Protein AF-A0A7S1ZGG0-F1 (afdb_monomer_lite)

Radius of gyration: 17.79 Å; chains: 1; bounding box: 43×30×45 Å

pLDDT: mean 85.57, std 17.82, range [39.75, 98.69]

Structure (mmCIF, N/CA/C/O backbone):
data_AF-A0A7S1ZGG0-F1
#
_entry.id   AF-A0A7S1ZGG0-F1
#
loop_
_atom_site.group_PDB
_atom_site.id
_atom_site.type_symbol
_atom_site.label_atom_id
_atom_site.label_alt_id
_atom_site.label_comp_id
_atom_site.label_asym_id
_atom_site.label_entity_id
_atom_site.label_seq_id
_atom_site.pdbx_PDB_ins_code
_atom_site.Cartn_x
_atom_site.Cartn_y
_atom_site.Cartn_z
_atom_site.occupancy
_atom_site.B_iso_or_equiv
_atom_site.auth_seq_id
_atom_site.auth_comp_id
_atom_site.auth_asym_id
_atom_site.auth_atom_id
_atom_site.pdbx_PDB_model_num
ATOM 1 N N . MET A 1 1 ? 6.237 -2.201 -8.337 1.00 89.88 1 MET A N 1
ATOM 2 C CA . MET A 1 1 ? 4.911 -1.835 -7.801 1.00 89.88 1 MET A CA 1
ATOM 3 C C . MET A 1 1 ? 4.442 -3.012 -6.992 1.00 89.88 1 MET A C 1
ATOM 5 O O . MET A 1 1 ? 4.319 -4.091 -7.561 1.00 89.88 1 MET A O 1
ATOM 9 N N . ASP A 1 2 ? 4.172 -2.781 -5.715 1.00 95.69 2 ASP A N 1
ATOM 10 C CA . ASP A 1 2 ? 3.700 -3.814 -4.799 1.00 95.69 2 ASP A CA 1
ATOM 11 C C . ASP A 1 2 ? 2.283 -3.499 -4.324 1.00 95.69 2 ASP A C 1
ATOM 13 O O . ASP A 1 2 ? 1.796 -2.375 -4.473 1.00 95.69 2 ASP A O 1
ATOM 17 N N . VAL A 1 3 ? 1.610 -4.498 -3.754 1.00 97.44 3 VAL A N 1
ATOM 18 C CA . VAL A 1 3 ? 0.215 -4.400 -3.318 1.00 97.44 3 VAL A CA 1
ATOM 19 C C . VAL A 1 3 ? 0.088 -4.892 -1.876 1.00 97.44 3 VAL A C 1
ATOM 21 O O . VAL A 1 3 ? 0.586 -5.961 -1.534 1.00 97.44 3 VAL A O 1
ATOM 24 N N . MET A 1 4 ? -0.589 -4.113 -1.036 1.00 97.50 4 MET A N 1
ATOM 25 C CA . MET A 1 4 ? -0.953 -4.430 0.342 1.00 97.50 4 MET A CA 1
ATOM 26 C C . MET A 1 4 ? -2.471 -4.612 0.411 1.00 97.50 4 MET A C 1
ATOM 28 O O . MET A 1 4 ? -3.232 -3.647 0.308 1.00 97.50 4 MET A O 1
ATOM 32 N N . GLU A 1 5 ? -2.901 -5.860 0.563 1.00 98.00 5 GLU A N 1
ATOM 33 C CA . GLU A 1 5 ? -4.308 -6.217 0.739 1.00 98.00 5 GLU A CA 1
ATOM 34 C C . GLU A 1 5 ? -4.693 -6.068 2.222 1.00 98.00 5 GLU A C 1
ATOM 36 O O . GLU A 1 5 ? -3.957 -6.517 3.102 1.00 98.00 5 GLU A O 1
ATOM 41 N N . VAL A 1 6 ? -5.795 -5.364 2.510 1.00 97.88 6 VAL A N 1
ATOM 42 C CA . VAL A 1 6 ? -6.226 -5.008 3.883 1.00 97.88 6 VAL A CA 1
ATOM 43 C C . VAL A 1 6 ? -7.486 -5.751 4.339 1.00 97.88 6 VAL A C 1
ATOM 45 O O . VAL A 1 6 ? -8.222 -5.283 5.217 1.00 97.88 6 VAL A O 1
ATOM 48 N N . GLY A 1 7 ? -7.759 -6.892 3.715 1.00 96.25 7 GLY A N 1
ATOM 49 C CA . GLY A 1 7 ? -8.866 -7.767 4.043 1.00 96.25 7 GLY A CA 1
ATOM 50 C C . GLY A 1 7 ? -8.705 -8.404 5.416 1.00 96.25 7 GLY A C 1
ATOM 51 O O . GLY A 1 7 ? -7.673 -8.351 6.083 1.00 96.25 7 GLY A O 1
ATOM 52 N N . SER A 1 8 ? -9.792 -9.004 5.868 1.00 95.38 8 SER A N 1
ATOM 53 C CA . SER A 1 8 ? -9.926 -9.597 7.194 1.00 95.38 8 SER A CA 1
ATOM 54 C C . SER A 1 8 ? -9.344 -11.010 7.255 1.00 95.38 8 SER A C 1
ATOM 56 O O . SER A 1 8 ? -9.112 -11.532 8.344 1.00 95.38 8 SER A O 1
ATOM 58 N N . VAL A 1 9 ? -9.141 -11.643 6.096 1.00 94.31 9 VAL A N 1
ATOM 59 C CA . VAL A 1 9 ? -8.708 -13.037 5.964 1.00 94.31 9 VAL A CA 1
ATOM 60 C C . VAL A 1 9 ? -7.405 -13.090 5.165 1.00 94.31 9 VAL A C 1
ATOM 62 O O . VAL A 1 9 ? -7.349 -12.499 4.088 1.00 94.31 9 VAL A O 1
ATOM 65 N N . PRO A 1 10 ? -6.377 -13.818 5.640 1.00 95.06 10 PRO A N 1
ATOM 66 C CA . PRO A 1 10 ? -5.159 -14.033 4.869 1.00 95.06 10 PRO A CA 1
ATOM 67 C C . PRO A 1 10 ? -5.454 -14.720 3.533 1.00 95.06 10 PRO A C 1
ATOM 69 O O . PRO A 1 10 ? -6.166 -15.724 3.491 1.00 95.06 10 PRO A O 1
ATOM 72 N N . LEU A 1 11 ? -4.869 -14.208 2.453 1.00 96.25 11 LEU A N 1
ATOM 73 C CA . LEU A 1 11 ? -4.930 -14.848 1.142 1.00 96.25 11 LEU A CA 1
ATOM 74 C C . LEU A 1 11 ? -3.889 -15.96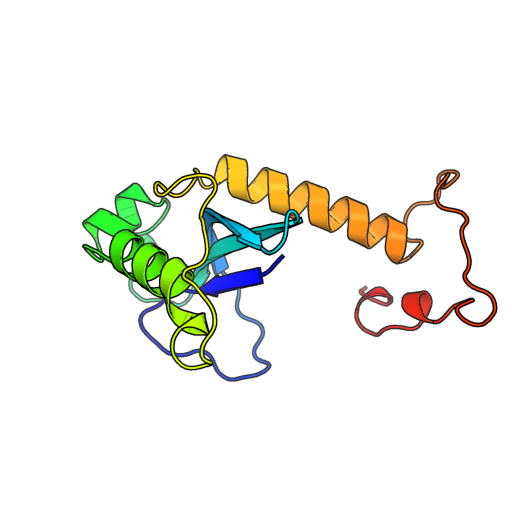8 1.033 1.00 96.25 11 LEU A C 1
ATOM 76 O O . LEU A 1 11 ? -2.781 -15.865 1.564 1.00 96.25 11 LEU A O 1
ATOM 80 N N . GLU A 1 12 ? -4.232 -17.036 0.314 1.00 96.88 12 GLU A N 1
ATOM 81 C CA . GLU A 1 12 ? -3.300 -18.134 0.053 1.00 96.88 12 GLU A CA 1
ATOM 82 C C . GLU A 1 12 ? -2.178 -17.690 -0.897 1.00 96.88 12 GLU A C 1
ATOM 84 O O . GLU A 1 12 ? -2.407 -16.961 -1.869 1.00 96.88 12 GLU A O 1
ATOM 89 N N . MET A 1 13 ? -0.950 -18.150 -0.642 1.00 97.06 13 MET A N 1
ATOM 90 C CA . MET A 1 13 ? 0.192 -17.856 -1.511 1.00 97.06 13 MET A CA 1
ATOM 91 C C . MET A 1 13 ? -0.052 -18.390 -2.927 1.00 97.06 13 MET A C 1
ATOM 93 O O . MET A 1 13 ? -0.414 -19.550 -3.107 1.00 97.06 13 MET A O 1
ATOM 97 N N . GLY A 1 14 ? 0.176 -17.544 -3.932 1.00 95.19 14 GLY A N 1
ATOM 98 C CA . GLY A 1 14 ? -0.058 -17.881 -5.340 1.00 95.19 14 GLY A CA 1
ATOM 99 C C . GLY A 1 14 ? -1.515 -17.754 -5.800 1.00 95.19 14 GLY A C 1
ATOM 100 O O . GLY A 1 14 ? -1.785 -17.978 -6.978 1.00 95.19 14 GLY A O 1
ATOM 101 N N . SER A 1 15 ? -2.448 -17.377 -4.916 1.00 95.38 15 SER A N 1
ATOM 102 C CA . SER A 1 15 ? -3.836 -17.103 -5.306 1.00 95.38 15 SER A CA 1
ATOM 103 C C . SER A 1 15 ? -3.962 -15.836 -6.163 1.00 95.38 15 SER A C 1
ATOM 105 O O . SER A 1 15 ? -3.177 -14.893 -6.045 1.00 95.38 15 SER A O 1
ATOM 107 N N . ILE A 1 16 ? -4.978 -15.814 -7.032 1.00 96.12 16 ILE A N 1
ATOM 108 C CA . ILE A 1 16 ? -5.358 -14.644 -7.830 1.00 96.12 16 ILE A CA 1
ATOM 109 C C . ILE A 1 16 ? -6.704 -14.149 -7.311 1.00 96.12 16 ILE A C 1
ATOM 111 O O . ILE A 1 16 ? -7.727 -14.809 -7.487 1.00 96.12 16 ILE A O 1
ATOM 115 N N . THR A 1 17 ? -6.697 -12.970 -6.694 1.00 95.75 17 THR A N 1
ATOM 116 C CA . THR A 1 17 ? -7.865 -12.426 -5.999 1.00 95.75 17 THR A CA 1
ATOM 117 C C . THR A 1 17 ? -8.261 -11.077 -6.596 1.00 95.75 17 THR A C 1
ATOM 119 O O . THR A 1 17 ? -7.474 -10.127 -6.538 1.00 95.75 17 THR A O 1
ATOM 122 N N . PRO A 1 18 ? -9.478 -10.946 -7.156 1.00 97.69 18 PRO A N 1
ATOM 123 C CA . PRO A 1 18 ? -10.013 -9.651 -7.553 1.00 97.69 18 PRO A CA 1
ATOM 124 C C . PRO A 1 18 ? -10.108 -8.713 -6.346 1.00 97.69 18 PRO A C 1
ATOM 126 O O . PRO A 1 18 ? -10.688 -9.064 -5.319 1.00 97.69 18 PRO A O 1
ATOM 129 N N . CYS A 1 19 ? -9.576 -7.501 -6.477 1.00 98.12 19 CYS A N 1
ATOM 130 C CA . CYS A 1 19 ? -9.554 -6.513 -5.403 1.00 98.12 19 CYS A CA 1
ATOM 131 C C . CYS A 1 19 ? -9.986 -5.128 -5.897 1.00 98.12 19 CYS A C 1
ATOM 133 O O . CYS A 1 19 ? -9.978 -4.831 -7.094 1.00 98.12 19 CYS A O 1
ATOM 135 N N . ARG A 1 20 ? -10.382 -4.269 -4.957 1.00 98.38 20 ARG A N 1
ATOM 136 C CA . ARG A 1 20 ? -10.651 -2.849 -5.186 1.00 98.38 20 ARG A CA 1
ATOM 137 C C . ARG A 1 20 ? -9.488 -2.016 -4.671 1.00 98.38 20 ARG A C 1
ATOM 139 O O . ARG A 1 20 ? -9.123 -2.137 -3.507 1.00 98.38 20 ARG A O 1
ATOM 146 N N . VAL A 1 21 ? -8.966 -1.137 -5.521 1.00 98.69 21 VAL A N 1
ATOM 147 C CA . VAL A 1 21 ? -7.940 -0.148 -5.159 1.00 98.69 21 VAL A CA 1
ATOM 148 C C . VAL A 1 21 ? -8.553 0.944 -4.283 1.00 98.69 21 VAL A C 1
ATOM 150 O O . VAL A 1 21 ? -9.630 1.451 -4.597 1.00 98.69 21 VAL A O 1
ATOM 153 N N . LEU A 1 22 ? -7.860 1.297 -3.201 1.00 98.62 22 LEU A N 1
ATOM 154 C CA . LEU A 1 22 ? -8.290 2.309 -2.231 1.00 98.62 22 LEU A CA 1
ATOM 155 C C . LEU A 1 22 ? -7.384 3.545 -2.235 1.00 98.62 22 LEU A C 1
ATOM 157 O O . LEU A 1 22 ? -7.884 4.653 -2.064 1.00 98.62 22 LEU A O 1
ATOM 161 N N . GLY A 1 23 ? -6.082 3.351 -2.457 1.00 98.31 23 GLY A N 1
ATOM 162 C CA . GLY A 1 23 ? -5.056 4.393 -2.419 1.00 98.31 23 GLY A CA 1
ATOM 163 C C . GLY A 1 23 ? -3.656 3.808 -2.595 1.00 98.31 23 GLY A C 1
ATOM 164 O O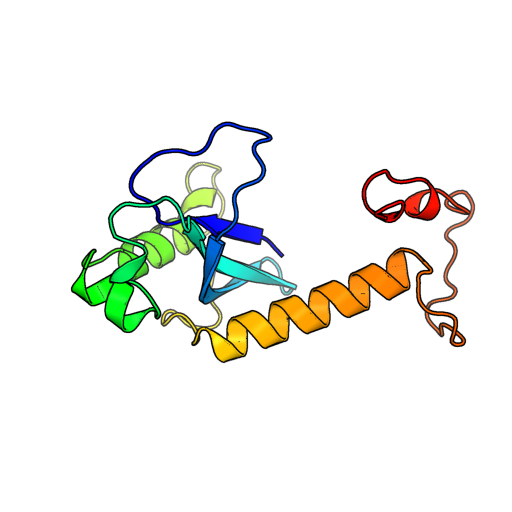 . GLY A 1 23 ? -3.509 2.628 -2.928 1.00 98.31 23 GLY A O 1
ATOM 165 N N . SER A 1 24 ? -2.619 4.610 -2.374 1.00 97.81 24 SER A N 1
ATOM 166 C CA . SER A 1 24 ? -1.223 4.157 -2.377 1.00 97.81 24 SER A CA 1
ATOM 167 C C . SER A 1 24 ? -0.375 4.882 -1.329 1.00 97.81 24 SER A C 1
ATOM 169 O O . SER A 1 24 ? -0.745 5.943 -0.826 1.00 97.81 24 SER A O 1
ATOM 171 N N . MET A 1 25 ? 0.771 4.292 -0.993 1.00 96.06 25 MET A N 1
ATOM 172 C CA . MET A 1 25 ? 1.854 4.933 -0.245 1.00 96.06 25 MET A CA 1
ATOM 173 C C . MET A 1 25 ? 3.150 4.867 -1.050 1.00 96.06 25 MET A C 1
ATOM 175 O O . MET A 1 25 ? 3.361 3.940 -1.833 1.00 96.06 25 MET A O 1
ATOM 179 N N . GLU A 1 26 ? 4.024 5.841 -0.829 1.00 94.06 26 GLU A N 1
ATOM 180 C CA . GLU A 1 26 ? 5.294 5.988 -1.540 1.00 94.06 26 GLU A CA 1
ATOM 181 C C . GLU A 1 26 ? 6.448 5.856 -0.559 1.00 94.06 26 GLU A C 1
ATOM 183 O O . GLU A 1 26 ? 6.704 6.761 0.238 1.00 94.06 26 GLU A O 1
ATOM 188 N N . LEU A 1 27 ? 7.128 4.712 -0.608 1.00 92.06 27 LEU A N 1
ATOM 189 C CA . LEU A 1 27 ? 8.370 4.498 0.117 1.00 92.06 27 LEU A CA 1
ATOM 190 C C . LEU A 1 27 ? 9.525 5.089 -0.694 1.00 92.06 27 LEU A C 1
ATOM 192 O O . LEU A 1 27 ? 9.620 4.868 -1.899 1.00 92.06 27 LEU A O 1
ATOM 196 N N . ILE A 1 28 ? 10.395 5.836 -0.025 1.00 88.06 28 ILE A N 1
ATOM 197 C CA . ILE A 1 28 ? 11.652 6.315 -0.590 1.00 88.06 28 ILE A CA 1
ATOM 198 C C . ILE A 1 28 ? 12.735 5.346 -0.127 1.00 88.06 28 ILE A C 1
ATOM 200 O O . ILE A 1 28 ? 13.142 5.378 1.038 1.00 88.06 28 ILE A O 1
ATOM 204 N N . ASP A 1 29 ? 13.169 4.469 -1.029 1.00 77.31 29 ASP A N 1
ATOM 205 C CA . ASP A 1 29 ? 14.198 3.461 -0.765 1.00 77.31 29 ASP A CA 1
ATOM 206 C C . ASP A 1 29 ? 15.443 3.803 -1.581 1.00 77.31 29 ASP A C 1
ATOM 208 O O . ASP A 1 29 ? 15.413 3.776 -2.804 1.00 77.31 29 ASP A O 1
ATOM 212 N N . GLU A 1 30 ? 16.518 4.217 -0.907 1.00 75.50 30 GLU A N 1
ATOM 213 C CA . GLU A 1 30 ? 17.815 4.535 -1.535 1.00 75.50 30 GLU A CA 1
ATOM 214 C C . GLU A 1 30 ? 17.743 5.520 -2.730 1.00 75.50 30 GLU A C 1
ATOM 216 O O . GLU A 1 30 ? 18.601 5.530 -3.607 1.00 75.50 30 GLU A O 1
ATOM 221 N N . GLY A 1 31 ? 16.744 6.411 -2.731 1.00 77.62 31 GLY A N 1
ATOM 222 C CA . GLY A 1 31 ? 16.521 7.410 -3.786 1.00 77.62 31 GLY A CA 1
ATOM 223 C C . GLY A 1 31 ? 15.550 6.970 -4.886 1.00 77.62 31 GLY A C 1
ATOM 224 O O . GLY A 1 31 ? 15.228 7.772 -5.761 1.00 77.62 31 GLY A O 1
ATOM 225 N N . GLU A 1 32 ? 15.039 5.742 -4.820 1.00 84.88 32 GLU A N 1
ATOM 226 C CA . GLU A 1 32 ? 14.004 5.220 -5.707 1.00 84.88 32 GLU A CA 1
ATOM 227 C C . GLU A 1 32 ? 12.612 5.317 -5.066 1.00 84.88 32 GLU A C 1
ATOM 229 O O . GLU A 1 32 ? 12.450 5.271 -3.844 1.00 84.88 32 GLU A O 1
ATOM 234 N N . THR A 1 33 ? 11.590 5.479 -5.911 1.00 86.69 33 THR A N 1
ATOM 235 C CA . THR A 1 33 ? 10.186 5.487 -5.482 1.00 86.69 33 THR A CA 1
ATOM 236 C C . THR A 1 33 ? 9.612 4.082 -5.561 1.00 86.69 33 THR A C 1
ATOM 238 O O . THR A 1 33 ? 9.508 3.495 -6.639 1.00 86.69 33 THR A O 1
ATOM 241 N N . ASP A 1 34 ? 9.186 3.567 -4.416 1.00 91.94 34 ASP A N 1
ATOM 242 C CA . ASP A 1 34 ? 8.603 2.244 -4.272 1.00 91.94 34 ASP A CA 1
ATOM 243 C C . ASP A 1 34 ? 7.130 2.365 -3.840 1.00 91.94 34 ASP A C 1
ATOM 245 O O . ASP A 1 34 ? 6.789 2.552 -2.666 1.00 91.94 34 ASP A O 1
ATOM 249 N N . HIS A 1 35 ? 6.240 2.315 -4.838 1.00 94.38 35 HIS A N 1
ATOM 250 C CA . HIS A 1 35 ? 4.796 2.435 -4.639 1.00 94.38 35 HIS A CA 1
ATOM 251 C C . HIS A 1 35 ? 4.196 1.156 -4.041 1.00 94.38 35 HIS A C 1
ATOM 253 O O . HIS A 1 35 ? 4.267 0.073 -4.638 1.00 94.38 35 HIS A O 1
ATOM 259 N N . LYS A 1 36 ? 3.503 1.323 -2.910 1.00 96.81 36 LYS A N 1
ATOM 260 C CA . LYS A 1 36 ? 2.679 0.308 -2.248 1.00 96.81 36 LYS A CA 1
ATOM 261 C C . LYS A 1 36 ? 1.201 0.627 -2.462 1.00 96.81 36 LYS A C 1
ATOM 263 O O . LYS A 1 36 ? 0.647 1.503 -1.799 1.00 96.81 36 LYS A O 1
ATOM 268 N N . ILE A 1 37 ? 0.556 -0.064 -3.397 1.00 98.38 37 ILE A N 1
ATOM 269 C CA . ILE A 1 37 ? -0.886 0.059 -3.643 1.00 98.38 37 ILE A CA 1
ATOM 270 C C . ILE A 1 37 ? -1.647 -0.564 -2.474 1.00 98.38 37 ILE A C 1
ATOM 272 O O . ILE A 1 37 ? -1.315 -1.660 -2.040 1.00 98.38 37 ILE A O 1
ATOM 276 N N . ILE A 1 38 ? -2.688 0.102 -1.987 1.00 98.50 38 ILE A N 1
ATOM 277 C CA . ILE A 1 38 ? -3.570 -0.406 -0.935 1.00 98.50 38 ILE A CA 1
ATOM 278 C C . ILE A 1 38 ? -4.871 -0.861 -1.587 1.00 98.50 38 ILE A C 1
ATOM 280 O O . ILE A 1 38 ? -5.517 -0.093 -2.310 1.00 98.50 38 ILE A O 1
ATOM 284 N N . CYS A 1 39 ? -5.270 -2.105 -1.337 1.00 98.56 39 CYS A N 1
ATOM 285 C CA . CYS A 1 39 ? -6.500 -2.664 -1.883 1.00 98.56 39 CYS A CA 1
ATOM 286 C C . CYS A 1 39 ? -7.235 -3.545 -0.872 1.00 98.56 39 CYS A C 1
ATOM 288 O O . CYS A 1 39 ? -6.679 -3.959 0.139 1.00 98.56 39 CYS A O 1
ATOM 290 N N . ILE A 1 40 ? -8.496 -3.846 -1.162 1.00 98.62 40 ILE A N 1
ATOM 291 C CA . ILE A 1 40 ? -9.290 -4.824 -0.414 1.00 98.62 40 ILE A CA 1
ATOM 292 C C . ILE A 1 40 ? -9.858 -5.866 -1.371 1.00 98.62 40 ILE A C 1
ATOM 294 O O . ILE A 1 40 ? -10.345 -5.515 -2.451 1.00 98.62 40 ILE A O 1
ATOM 298 N N . SER A 1 41 ? -9.797 -7.142 -0.997 1.00 98.31 41 SER A N 1
ATOM 299 C CA . SER A 1 41 ? -10.437 -8.223 -1.745 1.00 98.31 41 SER A CA 1
ATOM 300 C C . SER A 1 41 ? -11.927 -7.943 -1.951 1.00 98.31 41 SER A C 1
ATOM 302 O O . SER A 1 41 ? -12.628 -7.523 -1.033 1.00 98.31 41 SER A O 1
ATOM 304 N N . LEU A 1 42 ? -12.449 -8.219 -3.150 1.00 97.81 42 LEU A N 1
ATOM 305 C CA . LEU A 1 42 ? -13.886 -8.096 -3.423 1.00 97.81 42 LEU A CA 1
ATOM 306 C C . LEU A 1 42 ? -14.729 -9.146 -2.686 1.00 97.81 42 LEU A C 1
ATOM 308 O O . LEU A 1 42 ? -15.940 -8.965 -2.575 1.00 97.81 42 LEU A O 1
ATOM 312 N N . SER A 1 43 ? -14.108 -10.224 -2.199 1.00 96.94 43 SER A N 1
ATOM 313 C CA . SER A 1 43 ? -14.768 -11.255 -1.394 1.00 96.94 43 SER A CA 1
ATOM 314 C C . SER A 1 43 ? -14.736 -10.967 0.109 1.00 96.94 43 SER A C 1
ATOM 316 O O . SER A 1 43 ? -15.286 -11.756 0.876 1.00 96.94 43 SER A O 1
ATOM 318 N N . ASP A 1 44 ? -14.070 -9.894 0.550 1.00 98.06 44 ASP A N 1
ATOM 319 C CA . ASP A 1 44 ? -14.029 -9.538 1.968 1.00 98.06 44 ASP A CA 1
ATOM 320 C C . ASP A 1 44 ? -15.427 -9.100 2.463 1.00 98.06 44 ASP A C 1
ATOM 322 O O . ASP A 1 44 ? -16.129 -8.382 1.742 1.00 98.06 44 ASP A O 1
ATOM 326 N N . PRO A 1 45 ? -15.852 -9.483 3.685 1.00 97.62 45 PRO A N 1
ATOM 327 C CA . PRO A 1 45 ? -17.150 -9.080 4.233 1.00 97.62 45 PRO A CA 1
ATOM 328 C C . PRO A 1 45 ? -17.366 -7.560 4.294 1.00 97.62 45 PRO A C 1
ATOM 330 O O . PRO A 1 45 ? -18.495 -7.092 4.138 1.00 97.62 45 PRO A O 1
ATOM 333 N N . ASP A 1 46 ? -16.295 -6.783 4.469 1.00 97.69 46 ASP A N 1
ATOM 334 C CA . ASP A 1 46 ? -16.342 -5.324 4.551 1.00 97.69 46 ASP A CA 1
ATOM 335 C C . ASP A 1 46 ? -16.144 -4.646 3.185 1.00 97.69 46 ASP A C 1
ATOM 337 O O . ASP A 1 46 ? -16.254 -3.421 3.074 1.00 97.69 46 ASP A O 1
ATOM 341 N N . ALA A 1 47 ? -15.914 -5.412 2.111 1.00 97.69 47 ALA A N 1
ATOM 342 C CA . ALA A 1 47 ? -15.624 -4.875 0.783 1.00 97.69 47 ALA A CA 1
ATOM 343 C C . ALA A 1 47 ? -16.735 -3.971 0.241 1.00 97.69 47 ALA A C 1
ATOM 345 O O . ALA A 1 47 ? -16.465 -3.057 -0.536 1.00 97.69 47 ALA A O 1
ATOM 346 N N . SER A 1 48 ? -18.002 -4.182 0.607 1.00 97.75 48 SER A N 1
ATOM 347 C CA . SER A 1 48 ? -19.089 -3.290 0.177 1.00 97.75 48 SER A CA 1
ATOM 348 C C . SER A 1 48 ? -19.031 -1.917 0.857 1.00 97.75 48 SER A C 1
ATOM 350 O O . SER A 1 48 ? -19.457 -0.930 0.255 1.00 97.75 48 SER A O 1
ATOM 352 N N . GLN A 1 49 ? -18.464 -1.851 2.065 1.00 98.25 49 GLN A N 1
ATOM 353 C CA . GLN A 1 49 ? -18.407 -0.666 2.923 1.00 98.25 49 GLN A CA 1
ATOM 354 C C . GLN A 1 49 ? -17.117 0.143 2.759 1.00 98.25 49 GLN A C 1
ATOM 356 O O . GLN A 1 49 ? -17.080 1.289 3.203 1.00 98.25 49 GLN A O 1
ATOM 361 N N . ILE A 1 50 ? -16.083 -0.452 2.152 1.00 98.44 50 ILE A N 1
ATOM 362 C CA . ILE A 1 50 ? -14.756 0.141 1.966 1.00 98.44 50 ILE A CA 1
ATOM 363 C C . ILE A 1 50 ? -14.535 0.444 0.477 1.00 98.44 50 ILE A C 1
ATOM 365 O O . ILE A 1 50 ? -14.283 -0.451 -0.340 1.00 98.44 50 ILE A O 1
ATOM 369 N N . ARG A 1 51 ? -14.679 1.718 0.090 1.00 97.75 51 ARG A N 1
ATOM 370 C CA . ARG A 1 51 ? -14.474 2.184 -1.297 1.00 97.75 51 ARG A CA 1
ATOM 371 C C . ARG A 1 51 ? -13.357 3.216 -1.441 1.00 97.75 51 ARG A C 1
ATOM 373 O O . ARG A 1 51 ? -12.970 3.499 -2.572 1.00 97.75 51 ARG A O 1
ATOM 380 N N . SER A 1 52 ? -12.844 3.738 -0.333 1.00 98.31 52 SER A N 1
ATOM 381 C CA . SER A 1 52 ? -11.741 4.695 -0.276 1.00 98.31 52 SER A CA 1
ATOM 382 C C . SER A 1 52 ? -10.917 4.516 1.005 1.00 98.31 52 SER A C 1
ATOM 384 O O . SER A 1 52 ? -11.249 3.687 1.859 1.00 98.31 52 SER A O 1
ATOM 386 N N . MET A 1 53 ? -9.847 5.300 1.154 1.00 98.12 53 MET A N 1
ATOM 387 C CA . MET A 1 53 ? -9.040 5.320 2.378 1.00 98.12 53 MET A CA 1
ATOM 388 C C . MET A 1 53 ? -9.807 5.890 3.579 1.00 98.12 53 MET A C 1
ATOM 390 O O . MET A 1 53 ? -9.615 5.424 4.700 1.00 98.12 53 MET A O 1
ATOM 394 N N . GLU A 1 54 ? -10.724 6.834 3.360 1.00 98.12 54 GLU A N 1
ATOM 395 C CA . GLU A 1 54 ? -11.598 7.370 4.410 1.00 98.12 54 GLU A CA 1
ATOM 396 C C . GLU A 1 54 ? -12.580 6.307 4.911 1.00 98.12 54 GLU A C 1
ATOM 398 O O . GLU A 1 54 ? -12.784 6.161 6.117 1.00 98.12 54 GLU A O 1
ATOM 403 N N . ASP A 1 55 ? -13.160 5.521 3.998 1.00 98.38 55 ASP A N 1
ATOM 404 C CA . ASP A 1 55 ? -14.007 4.396 4.384 1.00 98.38 55 ASP A CA 1
ATOM 405 C C . ASP A 1 55 ? -13.218 3.326 5.142 1.00 98.38 55 ASP A C 1
ATOM 407 O O . ASP A 1 55 ? -13.727 2.770 6.116 1.00 98.38 55 ASP A O 1
ATOM 411 N N . LEU A 1 56 ? -11.981 3.046 4.716 1.00 98.31 56 LEU A N 1
ATOM 412 C CA . LEU A 1 56 ? -11.105 2.106 5.409 1.00 98.31 56 LEU A CA 1
ATOM 413 C C . LEU A 1 56 ? -10.857 2.556 6.848 1.00 98.31 56 LEU A C 1
ATOM 415 O O . LEU A 1 56 ? -10.979 1.744 7.759 1.00 98.31 56 LEU A O 1
ATOM 419 N N . GLU A 1 57 ? -10.555 3.833 7.068 1.00 97.69 57 GLU A N 1
ATOM 420 C CA . GLU A 1 57 ? -10.334 4.362 8.415 1.00 97.69 57 GLU A CA 1
ATOM 421 C C . GLU A 1 57 ? -11.625 4.359 9.251 1.00 97.69 57 GLU A C 1
ATOM 423 O O . GLU A 1 57 ? -11.592 4.076 10.445 1.00 97.69 57 GLU A O 1
ATOM 428 N N . ARG A 1 58 ? -12.787 4.586 8.629 1.00 98.31 58 ARG A N 1
ATOM 429 C CA . ARG A 1 58 ? -14.092 4.511 9.302 1.00 98.31 58 ARG A CA 1
ATOM 430 C C . ARG A 1 58 ? -14.474 3.083 9.710 1.00 98.31 58 ARG A C 1
ATOM 432 O O . ARG A 1 58 ? -15.026 2.896 10.791 1.00 98.31 58 ARG A O 1
ATOM 439 N N . VAL A 1 59 ? -14.244 2.092 8.845 1.00 98.12 59 VAL A N 1
ATOM 440 C CA . VAL A 1 59 ? -14.654 0.689 9.063 1.00 98.12 59 VAL A CA 1
ATOM 441 C C . VAL A 1 59 ? -13.597 -0.095 9.845 1.00 98.12 59 VAL A C 1
ATOM 443 O O . VAL A 1 59 ? -13.938 -0.894 10.714 1.00 98.12 59 VAL A O 1
ATOM 446 N N . LYS A 1 60 ? -12.310 0.156 9.580 1.00 97.25 60 LYS A N 1
ATOM 447 C CA . LYS A 1 60 ? -11.158 -0.484 10.233 1.00 97.25 60 LYS A CA 1
ATOM 448 C C . LYS A 1 60 ? -10.175 0.576 10.777 1.00 97.25 60 LYS A C 1
ATOM 450 O O . LYS A 1 60 ? -9.073 0.721 10.234 1.00 97.25 60 LYS A O 1
ATOM 455 N N . PRO A 1 61 ? -10.512 1.280 11.876 1.00 97.94 61 PRO A N 1
ATOM 456 C CA . PRO A 1 61 ? -9.701 2.378 12.401 1.00 97.94 61 PRO A CA 1
ATOM 457 C C . PRO A 1 61 ? -8.237 2.020 12.697 1.00 97.94 61 PRO A C 1
ATOM 459 O O . PRO A 1 61 ? -7.889 0.923 13.166 1.00 97.94 61 PRO A O 1
ATOM 462 N N . GLY A 1 62 ? -7.354 2.974 12.417 1.00 97.25 62 GLY A N 1
ATOM 463 C CA . GLY A 1 62 ? -5.911 2.892 12.597 1.00 97.25 62 GLY A CA 1
ATOM 464 C C . GLY A 1 62 ? -5.189 2.018 11.572 1.00 97.25 62 GLY A C 1
ATOM 465 O O . GLY A 1 62 ? -3.994 1.773 11.739 1.00 97.25 62 GLY A O 1
ATOM 466 N N . THR A 1 63 ? -5.868 1.512 10.536 1.00 97.06 63 THR A N 1
ATOM 467 C CA . THR A 1 63 ? -5.226 0.647 9.530 1.00 97.06 63 THR A CA 1
ATOM 468 C C . THR A 1 63 ? -4.159 1.411 8.758 1.00 97.06 63 THR A C 1
ATOM 470 O O . THR A 1 63 ? -3.034 0.927 8.657 1.00 97.06 63 THR A O 1
ATOM 473 N N . ALA A 1 64 ? -4.456 2.634 8.310 1.00 95.44 64 ALA A N 1
ATOM 474 C CA . ALA A 1 64 ? -3.475 3.469 7.620 1.00 95.44 64 ALA A CA 1
ATOM 475 C C . ALA A 1 64 ? -2.257 3.767 8.514 1.00 95.44 64 ALA A C 1
ATOM 477 O O . ALA A 1 64 ? -1.119 3.583 8.090 1.00 95.44 64 ALA A O 1
ATOM 478 N N . ALA A 1 65 ? -2.485 4.122 9.783 1.00 96.69 65 ALA A N 1
ATOM 479 C CA . ALA A 1 65 ? -1.409 4.388 10.738 1.00 96.69 65 ALA A CA 1
ATOM 480 C C . ALA A 1 65 ? -0.520 3.155 10.997 1.00 96.69 65 ALA A C 1
ATOM 482 O O . ALA A 1 65 ? 0.703 3.277 11.085 1.00 96.69 65 ALA A O 1
ATOM 483 N N . ARG A 1 66 ? -1.113 1.954 11.081 1.00 97.06 66 ARG A N 1
ATOM 484 C CA . ARG A 1 66 ? -0.360 0.694 11.205 1.00 97.06 66 ARG A CA 1
ATOM 485 C C . ARG A 1 66 ? 0.480 0.406 9.961 1.00 97.06 66 ARG A C 1
ATOM 487 O O . ARG A 1 66 ? 1.633 0.015 10.112 1.00 97.06 66 ARG A O 1
ATOM 494 N N . LEU A 1 67 ? -0.061 0.638 8.762 1.00 96.62 67 LEU A N 1
ATOM 495 C CA . LEU A 1 67 ? 0.679 0.477 7.505 1.00 96.62 67 LEU A CA 1
ATOM 496 C C . LEU A 1 67 ? 1.873 1.438 7.427 1.00 96.62 67 LEU A C 1
ATOM 498 O O . LEU A 1 67 ? 2.984 0.995 7.148 1.00 96.62 67 LEU A O 1
ATOM 502 N N . VAL A 1 68 ? 1.678 2.720 7.764 1.00 95.50 68 VAL A N 1
ATOM 503 C CA . VAL A 1 68 ? 2.767 3.712 7.847 1.00 95.50 68 VAL A CA 1
ATOM 504 C C . VAL A 1 68 ? 3.852 3.249 8.817 1.00 95.50 68 VAL A C 1
ATOM 506 O O . VAL A 1 68 ? 5.033 3.230 8.472 1.00 95.50 68 VAL A O 1
ATOM 509 N N . ASN A 1 69 ? 3.463 2.843 10.029 1.00 95.44 69 ASN A N 1
ATOM 510 C CA . ASN A 1 69 ? 4.413 2.391 11.040 1.00 95.44 69 ASN A CA 1
ATOM 511 C C . ASN A 1 69 ? 5.211 1.167 10.568 1.00 95.44 69 ASN A C 1
ATOM 513 O O . ASN A 1 69 ? 6.432 1.134 10.726 1.00 95.44 69 ASN A O 1
ATOM 517 N N . TRP A 1 70 ? 4.533 0.198 9.951 1.00 95.38 70 TRP A N 1
ATOM 518 C CA . TRP A 1 70 ? 5.167 -1.000 9.417 1.00 95.38 70 TRP A CA 1
ATOM 519 C C . TRP A 1 70 ? 6.159 -0.657 8.300 1.00 95.38 70 TRP A C 1
ATOM 521 O O . TRP A 1 70 ? 7.323 -1.045 8.388 1.00 95.38 70 TRP A O 1
ATOM 531 N N . LEU A 1 71 ? 5.753 0.149 7.312 1.00 94.50 71 LEU A N 1
ATOM 532 C CA . LEU A 1 71 ? 6.613 0.543 6.189 1.00 94.50 71 LEU A CA 1
ATOM 533 C C . LEU A 1 71 ? 7.877 1.279 6.639 1.00 94.50 71 LEU A C 1
ATOM 535 O O . LEU A 1 71 ? 8.953 1.044 6.086 1.00 94.50 71 LEU A O 1
ATOM 539 N N . LYS A 1 72 ? 7.784 2.114 7.678 1.00 93.69 72 LYS A N 1
ATOM 540 C CA . LYS A 1 72 ? 8.951 2.807 8.239 1.00 93.69 72 LYS A CA 1
ATOM 541 C C . LYS A 1 72 ? 9.916 1.862 8.954 1.00 93.69 72 LYS A C 1
ATOM 543 O O . LYS A 1 72 ? 11.119 2.093 8.922 1.00 93.69 72 LYS A O 1
ATOM 548 N N . ARG A 1 73 ? 9.420 0.803 9.604 1.00 94.12 73 ARG A N 1
ATOM 549 C CA . ARG A 1 73 ? 10.202 0.060 10.609 1.00 94.12 73 ARG A CA 1
ATOM 550 C C . ARG A 1 73 ? 10.554 -1.371 10.229 1.00 94.12 73 ARG A C 1
ATOM 552 O O . ARG A 1 73 ? 11.408 -1.946 10.898 1.00 94.12 73 ARG A O 1
ATOM 559 N N . TYR A 1 74 ? 9.961 -1.953 9.188 1.00 92.19 74 TYR A N 1
ATOM 560 C CA . TYR A 1 74 ? 10.114 -3.390 8.915 1.00 92.19 74 TYR A CA 1
ATOM 561 C C . TYR A 1 74 ? 11.562 -3.844 8.659 1.00 92.19 74 TYR A C 1
ATOM 563 O O . TYR A 1 74 ? 11.879 -4.992 8.934 1.00 92.19 74 TYR A O 1
ATOM 571 N N . LYS A 1 75 ? 12.454 -2.956 8.197 1.00 90.00 75 LYS A N 1
ATOM 572 C CA . LYS A 1 75 ? 13.881 -3.265 7.980 1.00 90.00 75 LYS A CA 1
ATOM 573 C C . LYS A 1 75 ? 14.763 -3.062 9.225 1.00 90.00 75 LYS A C 1
ATOM 575 O O . LYS A 1 75 ? 15.940 -3.416 9.209 1.00 90.00 75 LYS A O 1
ATOM 580 N N . THR A 1 76 ? 14.227 -2.492 10.308 1.00 91.62 76 THR A N 1
ATOM 581 C CA . THR A 1 76 ? 15.018 -2.170 11.514 1.00 91.62 76 THR A CA 1
ATOM 582 C C . THR A 1 76 ? 15.475 -3.409 12.281 1.00 91.62 76 THR A C 1
ATOM 584 O O . THR A 1 76 ? 16.532 -3.380 12.909 1.00 91.62 76 THR A O 1
ATOM 587 N N . SER A 1 77 ? 14.740 -4.522 12.178 1.00 91.12 77 SER A N 1
ATOM 588 C CA . SER A 1 77 ? 15.161 -5.823 12.719 1.00 91.12 77 SER A CA 1
ATOM 589 C C . SER A 1 77 ? 16.452 -6.337 12.088 1.00 91.12 77 SER A C 1
ATOM 591 O O . SER A 1 77 ? 17.199 -7.068 12.733 1.00 91.12 77 SER A O 1
ATOM 593 N N . ASP A 1 78 ? 16.734 -5.913 10.858 1.00 90.50 78 ASP A N 1
ATOM 594 C CA . ASP A 1 78 ? 17.881 -6.356 10.067 1.00 90.50 78 ASP A CA 1
ATOM 595 C C . ASP A 1 78 ? 19.091 -5.422 10.262 1.00 90.50 78 ASP A C 1
ATOM 597 O O . ASP A 1 78 ? 20.077 -5.500 9.530 1.00 90.50 78 ASP A O 1
ATOM 601 N N . GLY A 1 79 ? 19.011 -4.496 11.226 1.00 90.56 79 GLY A N 1
ATOM 602 C CA . GLY A 1 79 ? 20.043 -3.496 11.506 1.00 90.56 79 GLY A CA 1
ATOM 603 C C . GLY A 1 79 ? 20.054 -2.304 10.545 1.00 90.56 79 GLY A C 1
ATOM 604 O O . GLY A 1 79 ? 20.962 -1.477 10.624 1.00 90.56 79 GLY A O 1
ATOM 605 N N . LYS A 1 80 ? 19.066 -2.187 9.646 1.00 88.31 80 LYS A N 1
ATOM 606 C CA . LYS A 1 80 ? 18.910 -1.018 8.765 1.00 88.31 80 LYS A CA 1
ATOM 607 C C . LYS A 1 80 ? 18.209 0.138 9.495 1.00 88.31 80 LYS A C 1
ATOM 609 O O . LYS A 1 80 ? 17.535 -0.061 10.504 1.00 88.31 80 LYS A O 1
ATOM 614 N N . GLY A 1 81 ? 18.373 1.359 8.982 1.00 88.62 81 GLY A N 1
ATOM 615 C CA . GLY A 1 81 ? 17.648 2.536 9.475 1.00 88.62 81 GLY A CA 1
ATOM 616 C C . GLY A 1 81 ? 16.144 2.481 9.177 1.00 88.62 81 GLY A C 1
ATOM 617 O O . GLY A 1 81 ? 15.674 1.601 8.453 1.00 88.62 81 GLY A O 1
ATOM 618 N N . GLU A 1 82 ? 15.384 3.430 9.730 1.00 91.62 82 GLU A N 1
ATOM 619 C CA . GLU A 1 82 ? 13.976 3.604 9.355 1.00 91.62 82 GLU A CA 1
ATOM 620 C C . GLU A 1 82 ? 13.861 4.071 7.896 1.00 91.62 82 GLU A C 1
ATOM 622 O O . GLU A 1 82 ? 14.620 4.935 7.450 1.00 91.62 82 GLU A O 1
ATOM 627 N N . ASN A 1 83 ? 12.894 3.519 7.161 1.00 90.44 83 ASN A N 1
ATOM 628 C CA . ASN A 1 83 ? 12.575 4.000 5.820 1.00 90.44 83 ASN A CA 1
ATOM 629 C C . ASN A 1 83 ? 11.843 5.347 5.889 1.00 90.44 83 ASN A C 1
ATOM 631 O O . ASN A 1 83 ? 11.165 5.669 6.871 1.00 90.44 83 ASN A O 1
ATOM 635 N N . MET A 1 84 ? 11.907 6.103 4.795 1.00 91.06 84 MET A N 1
ATOM 636 C CA . MET A 1 84 ? 11.164 7.350 4.635 1.00 91.06 84 MET A CA 1
ATOM 637 C C . MET A 1 84 ? 9.976 7.146 3.700 1.00 91.06 84 MET A C 1
ATOM 639 O O . MET A 1 84 ? 10.069 6.411 2.721 1.00 91.06 84 MET A O 1
ATOM 643 N N . LEU A 1 85 ? 8.865 7.815 3.994 1.00 91.81 85 LEU A N 1
ATOM 644 C CA . LEU A 1 85 ? 7.739 7.929 3.072 1.00 91.81 85 LEU A CA 1
ATOM 645 C C . LEU A 1 85 ? 7.763 9.320 2.439 1.00 91.81 85 LEU A C 1
ATOM 647 O O . LEU A 1 85 ? 8.085 10.288 3.129 1.00 91.81 85 LEU A O 1
ATOM 651 N N . ALA A 1 86 ? 7.383 9.430 1.165 1.00 91.94 86 ALA A N 1
ATOM 652 C CA . ALA A 1 86 ? 7.198 10.732 0.517 1.00 91.94 86 ALA A CA 1
ATOM 653 C C . ALA A 1 86 ? 6.105 11.553 1.227 1.00 91.94 86 ALA A C 1
ATOM 655 O O . ALA A 1 86 ? 6.209 12.769 1.378 1.00 91.94 86 ALA A O 1
ATOM 656 N N . GLN A 1 87 ? 5.078 10.851 1.709 1.00 92.06 87 GLN A N 1
ATOM 657 C CA . GLN A 1 87 ? 3.977 11.373 2.506 1.00 92.06 87 GLN A CA 1
ATOM 658 C C . GLN A 1 87 ? 3.449 10.282 3.444 1.00 92.06 87 GLN A C 1
ATOM 660 O O . GLN A 1 87 ? 3.400 9.107 3.086 1.00 92.06 87 GLN A O 1
ATOM 665 N N . GLU A 1 88 ? 3.044 10.664 4.657 1.00 90.94 88 GLU A N 1
ATOM 666 C CA . GLU A 1 88 ? 2.468 9.720 5.631 1.00 90.94 88 GLU A CA 1
ATOM 667 C C . GLU A 1 8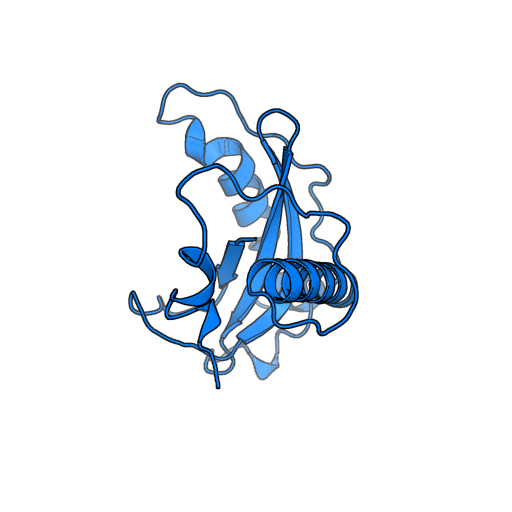8 ? 0.955 9.536 5.463 1.00 90.94 88 GLU A C 1
ATOM 669 O O . GLU A 1 88 ? 0.371 8.621 6.038 1.00 90.94 88 GLU A O 1
ATOM 674 N N . THR A 1 89 ? 0.308 10.397 4.675 1.00 94.06 89 THR A N 1
ATOM 675 C CA . THR A 1 89 ? -1.101 10.228 4.312 1.00 94.06 89 THR A CA 1
ATOM 676 C C . THR A 1 89 ? -1.180 9.427 3.014 1.00 94.06 89 THR A C 1
ATOM 678 O O . THR A 1 89 ? -0.511 9.796 2.051 1.00 94.06 89 THR A O 1
ATOM 681 N N . PRO A 1 90 ? -1.955 8.331 2.967 1.00 95.75 90 PRO A N 1
ATOM 682 C CA . PRO A 1 90 ? -2.194 7.609 1.725 1.00 95.75 90 PRO A CA 1
ATOM 683 C C . PRO A 1 90 ? -2.832 8.506 0.662 1.00 95.75 90 PRO A C 1
ATOM 685 O O . PRO A 1 90 ? -3.673 9.347 0.982 1.00 95.75 90 PRO A O 1
ATOM 688 N N . THR A 1 91 ? -2.498 8.268 -0.602 1.00 97.19 91 THR A N 1
ATOM 689 C CA . THR A 1 91 ? -3.152 8.927 -1.739 1.00 97.19 91 THR A CA 1
ATOM 690 C C . THR A 1 91 ? -4.577 8.411 -1.946 1.00 97.19 91 THR A C 1
ATOM 692 O O . THR A 1 91 ? -5.009 7.412 -1.357 1.00 97.19 91 THR A O 1
ATOM 695 N N . THR A 1 92 ? -5.321 9.072 -2.829 1.00 98.06 92 THR A N 1
ATOM 696 C CA . THR A 1 92 ? -6.661 8.635 -3.225 1.00 98.06 92 THR A CA 1
ATOM 697 C C . THR A 1 92 ? -6.626 7.411 -4.147 1.00 98.06 92 THR A C 1
ATOM 699 O O . THR A 1 92 ? -5.641 7.131 -4.835 1.00 98.06 92 THR A O 1
ATOM 702 N N . ALA A 1 93 ? -7.759 6.710 -4.258 1.00 98.00 93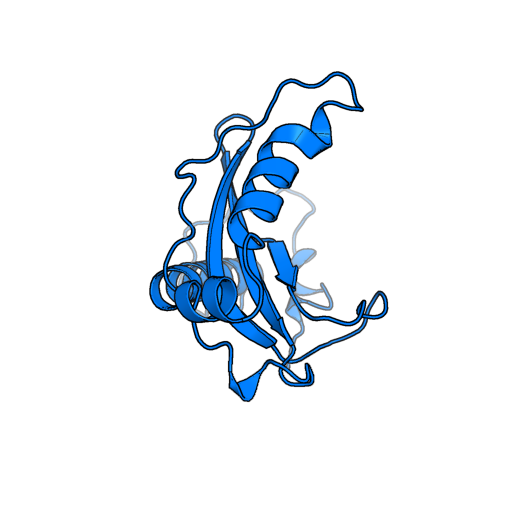 ALA A N 1
ATOM 703 C CA . ALA A 1 93 ? -7.914 5.610 -5.212 1.00 98.00 93 ALA A CA 1
ATOM 704 C C . ALA A 1 93 ? -7.630 6.041 -6.660 1.00 98.00 93 ALA A C 1
ATOM 706 O O . ALA A 1 93 ? -7.150 5.237 -7.456 1.00 98.00 93 ALA A O 1
ATOM 707 N N . ARG A 1 94 ? -7.921 7.302 -7.016 1.00 98.19 94 ARG A N 1
ATOM 708 C CA . ARG A 1 94 ? -7.684 7.814 -8.368 1.00 98.19 94 ARG A CA 1
ATOM 709 C C . ARG A 1 94 ? -6.194 7.902 -8.678 1.00 98.19 94 ARG A C 1
ATOM 711 O O . ARG A 1 94 ? -5.774 7.370 -9.699 1.00 98.19 94 ARG A O 1
ATOM 718 N N . GLU A 1 95 ? -5.423 8.518 -7.791 1.00 97.69 95 GLU A N 1
ATOM 719 C CA . GLU A 1 95 ? -3.971 8.660 -7.948 1.00 97.69 95 GLU A CA 1
ATOM 720 C C . GLU A 1 95 ? -3.286 7.289 -7.994 1.00 97.69 95 GLU A C 1
ATOM 722 O O . GLU A 1 95 ? -2.439 7.032 -8.848 1.00 97.69 95 GLU A O 1
ATOM 727 N N . ALA A 1 96 ? -3.726 6.355 -7.146 1.00 97.81 96 ALA A N 1
ATOM 728 C CA . ALA A 1 96 ? -3.245 4.977 -7.178 1.00 97.81 96 ALA A CA 1
ATOM 729 C C . ALA A 1 96 ? -3.551 4.266 -8.510 1.00 97.81 96 ALA A C 1
ATOM 731 O O . ALA A 1 96 ? -2.705 3.538 -9.030 1.00 97.81 96 ALA A O 1
ATOM 732 N N . LEU A 1 97 ? -4.736 4.482 -9.090 1.00 98.31 97 LEU A N 1
ATOM 733 C CA . LEU A 1 97 ? -5.090 3.937 -10.405 1.00 98.31 97 LEU A CA 1
ATOM 734 C C . LEU A 1 97 ? -4.239 4.529 -11.535 1.00 98.31 97 LEU A C 1
ATOM 736 O O . LEU A 1 97 ? -3.912 3.803 -12.473 1.00 98.31 97 LEU A O 1
ATOM 740 N N . ASP A 1 98 ? -3.855 5.802 -11.440 1.00 98.12 98 ASP A N 1
ATOM 741 C CA . ASP A 1 98 ? -2.961 6.437 -12.413 1.00 98.12 98 ASP A CA 1
ATOM 742 C C . ASP A 1 98 ? -1.553 5.804 -12.369 1.00 98.12 98 ASP A C 1
ATOM 744 O O . ASP A 1 98 ? -1.014 5.444 -13.418 1.00 98.12 98 ASP A O 1
ATOM 748 N N . ILE A 1 99 ? -1.017 5.523 -11.172 1.00 96.31 99 ILE A N 1
ATOM 749 C CA . ILE A 1 99 ? 0.253 4.786 -10.988 1.00 96.31 99 ILE A CA 1
ATOM 750 C C . ILE A 1 99 ? 0.176 3.368 -11.579 1.00 96.31 99 ILE A C 1
ATOM 752 O O . ILE A 1 99 ? 1.113 2.906 -12.242 1.00 96.31 99 ILE A O 1
ATOM 756 N N . ILE A 1 100 ? -0.939 2.660 -11.359 1.00 97.31 100 ILE A N 1
ATOM 757 C CA . ILE A 1 100 ? -1.161 1.316 -11.917 1.00 97.31 100 ILE A CA 1
ATOM 758 C C . ILE A 1 100 ? -1.186 1.375 -13.446 1.00 97.31 100 ILE A C 1
ATOM 760 O O . ILE A 1 100 ? -0.547 0.550 -14.102 1.00 97.31 100 ILE A O 1
ATOM 764 N N . ALA A 1 101 ? -1.898 2.348 -14.021 1.00 96.75 101 ALA A N 1
ATOM 765 C CA . ALA A 1 101 ? -1.991 2.519 -15.466 1.00 96.75 101 ALA A CA 1
ATOM 766 C C . ALA A 1 101 ? -0.620 2.813 -16.092 1.00 96.75 101 ALA A C 1
ATOM 768 O O . ALA A 1 101 ? -0.254 2.181 -17.084 1.00 96.75 101 ALA A O 1
ATOM 769 N N . GLU A 1 102 ? 0.167 3.704 -15.487 1.00 95.00 102 GLU A N 1
ATOM 770 C CA . GLU A 1 102 ? 1.523 4.014 -15.939 1.00 95.00 102 GLU A CA 1
ATOM 771 C C . GLU A 1 102 ? 2.447 2.791 -15.849 1.00 95.00 102 GLU A C 1
ATOM 773 O O . GLU A 1 102 ? 3.136 2.442 -16.811 1.00 95.00 102 GLU A O 1
ATOM 778 N N . THR A 1 103 ? 2.434 2.092 -14.711 1.00 93.69 103 THR A N 1
ATOM 779 C CA . THR A 1 103 ? 3.239 0.878 -14.512 1.00 93.69 103 THR A CA 1
ATOM 780 C C . THR A 1 103 ? 2.859 -0.198 -15.530 1.00 93.69 103 THR A C 1
ATOM 782 O O . THR A 1 103 ? 3.733 -0.863 -16.088 1.00 93.69 103 THR A O 1
ATOM 785 N N . HIS A 1 104 ? 1.567 -0.337 -15.837 1.00 92.00 104 HIS A N 1
ATOM 786 C CA . HIS A 1 104 ? 1.083 -1.256 -16.860 1.00 92.00 104 HIS A CA 1
ATOM 787 C C . HIS A 1 104 ? 1.560 -0.867 -18.266 1.00 92.00 104 HIS A C 1
ATOM 789 O O . HIS A 1 104 ? 1.985 -1.739 -19.021 1.00 92.00 104 HIS A O 1
ATOM 795 N N . GLN A 1 105 ? 1.560 0.421 -18.621 1.00 89.50 105 GLN A N 1
ATOM 796 C CA . GLN A 1 105 ? 2.116 0.892 -19.897 1.00 89.50 105 GLN A CA 1
ATOM 797 C C . GLN A 1 105 ? 3.616 0.593 -20.007 1.00 89.50 105 GLN A C 1
ATOM 799 O O . GLN A 1 105 ? 4.060 0.028 -21.007 1.00 89.50 105 GLN A O 1
ATOM 804 N N . ARG A 1 106 ? 4.394 0.887 -18.956 1.00 88.12 106 ARG A N 1
ATOM 805 C CA . ARG A 1 106 ? 5.828 0.550 -18.888 1.00 88.12 106 ARG A CA 1
ATOM 806 C C . ARG A 1 106 ? 6.064 -0.951 -19.053 1.00 88.12 106 ARG A C 1
ATOM 808 O O . ARG A 1 106 ? 6.950 -1.361 -19.800 1.00 88.12 106 ARG A O 1
ATOM 815 N N . TRP A 1 107 ? 5.231 -1.772 -18.420 1.00 86.88 107 TRP A N 1
ATOM 816 C CA . TRP A 1 107 ? 5.268 -3.222 -18.569 1.00 86.88 107 TRP A CA 1
ATOM 817 C C . TRP A 1 107 ? 4.917 -3.687 -19.992 1.00 86.88 107 TRP A C 1
ATOM 819 O O . TRP A 1 107 ? 5.599 -4.556 -20.532 1.00 86.88 107 TRP A O 1
ATOM 829 N N . ARG A 1 108 ? 3.910 -3.090 -20.645 1.00 81.12 108 ARG A N 1
ATOM 830 C CA . ARG A 1 108 ? 3.573 -3.409 -22.044 1.00 81.12 108 ARG A CA 1
ATOM 831 C C . ARG A 1 108 ? 4.739 -3.123 -22.983 1.00 81.12 108 ARG A C 1
ATOM 833 O O . ARG A 1 108 ? 5.027 -3.959 -23.837 1.00 81.12 108 ARG A O 1
ATOM 840 N N . MET A 1 109 ? 5.417 -1.988 -22.798 1.00 80.56 109 MET A N 1
ATOM 841 C CA . MET A 1 109 ? 6.624 -1.645 -23.556 1.00 80.56 109 MET A CA 1
ATOM 842 C C . MET A 1 109 ? 7.749 -2.656 -23.303 1.00 80.56 109 MET A C 1
ATOM 844 O O . MET A 1 109 ? 8.344 -3.153 -24.254 1.00 80.56 109 MET A O 1
ATOM 848 N N . LEU A 1 110 ? 7.991 -3.024 -22.039 1.00 79.69 110 LEU A N 1
ATOM 849 C CA . LEU A 1 110 ? 8.991 -4.033 -21.666 1.00 79.69 110 LEU A CA 1
ATOM 850 C C . LEU A 1 110 ? 8.715 -5.400 -22.314 1.00 79.69 110 LEU A C 1
ATOM 852 O O . LEU A 1 110 ? 9.637 -6.068 -22.774 1.00 79.69 110 LEU A O 1
ATOM 856 N N . CYS A 1 111 ? 7.447 -5.807 -22.377 1.00 74.56 111 CYS A N 1
ATOM 857 C CA . CYS A 1 111 ? 7.021 -7.059 -22.999 1.00 74.56 111 CYS A CA 1
ATOM 858 C C . CYS A 1 111 ? 6.892 -6.986 -24.531 1.00 74.56 111 CYS A C 1
ATOM 860 O O . CYS A 1 111 ? 6.379 -7.931 -25.127 1.00 74.56 111 CYS A O 1
ATOM 862 N N . GLY A 1 112 ? 7.282 -5.881 -25.177 1.00 65.94 112 GLY A N 1
ATOM 863 C CA . GLY A 1 112 ? 7.165 -5.723 -26.631 1.00 65.94 112 GLY A CA 1
ATOM 864 C C . GLY A 1 112 ? 5.721 -5.733 -27.155 1.00 65.94 112 GLY A C 1
ATOM 865 O O . GLY A 1 112 ? 5.493 -6.049 -28.318 1.00 65.94 112 GLY A O 1
ATOM 866 N N . LYS A 1 113 ? 4.731 -5.405 -26.311 1.00 62.00 113 LYS A N 1
ATOM 867 C CA 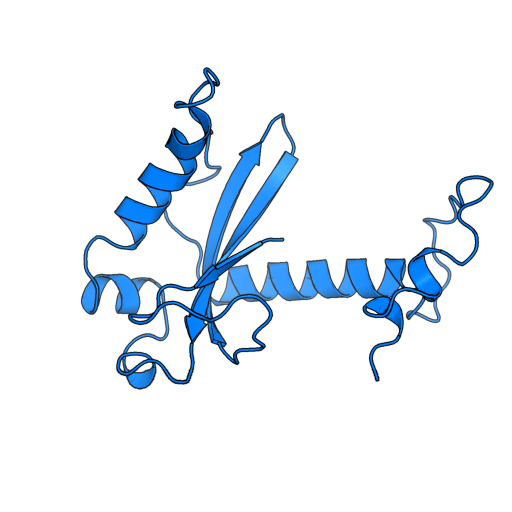. LYS A 1 113 ? 3.292 -5.389 -26.652 1.00 62.00 113 LYS A CA 1
ATOM 868 C C . LYS A 1 113 ? 2.803 -4.049 -27.220 1.00 62.00 113 LYS A C 1
ATOM 870 O O . LYS A 1 113 ? 1.591 -3.804 -27.249 1.00 62.00 113 LYS A O 1
ATOM 875 N N . ASP A 1 114 ? 3.725 -3.180 -27.627 1.00 58.28 114 ASP A N 1
ATOM 876 C CA . ASP A 1 114 ? 3.440 -1.908 -28.290 1.00 58.28 114 ASP A CA 1
ATOM 877 C C . ASP A 1 114 ? 4.127 -1.885 -29.665 1.00 58.28 114 ASP A C 1
ATOM 879 O O . ASP A 1 114 ? 5.345 -1.999 -29.764 1.00 58.28 114 ASP A O 1
ATOM 883 N N . ASN A 1 115 ? 3.342 -1.748 -30.740 1.00 53.00 115 ASN A N 1
ATOM 884 C CA . ASN A 1 115 ? 3.810 -1.779 -32.138 1.00 53.00 115 ASN A CA 1
ATOM 885 C C . ASN A 1 115 ? 4.452 -0.448 -32.601 1.00 53.00 115 ASN A C 1
ATOM 887 O O . ASN A 1 115 ? 4.584 -0.204 -33.801 1.00 53.00 115 ASN A O 1
ATOM 891 N N . GLY A 1 116 ? 4.812 0.441 -31.673 1.00 50.12 116 GLY A N 1
ATOM 892 C CA . GLY A 1 116 ? 5.360 1.767 -31.950 1.00 50.12 116 GLY A CA 1
ATOM 893 C C . GLY A 1 116 ? 6.806 1.890 -31.478 1.00 50.12 116 GLY A C 1
ATOM 894 O O . GLY A 1 116 ? 7.083 1.733 -30.296 1.00 50.12 116 GLY A O 1
ATOM 895 N N . THR A 1 117 ? 7.703 2.181 -32.420 1.00 50.53 117 THR A N 1
ATOM 896 C CA . THR A 1 117 ? 9.129 2.533 -32.298 1.00 50.53 117 THR A CA 1
ATOM 897 C C . THR A 1 117 ? 9.608 2.855 -30.870 1.00 50.53 117 THR A C 1
ATOM 899 O O . THR A 1 117 ? 9.517 3.992 -30.411 1.00 50.53 117 THR A O 1
ATOM 902 N N . THR A 1 118 ? 10.162 1.871 -30.158 1.00 47.34 118 THR A N 1
ATOM 903 C CA . THR A 1 118 ? 10.682 2.062 -28.796 1.00 47.34 118 THR A CA 1
ATOM 904 C C . THR A 1 118 ? 12.093 2.656 -28.807 1.00 47.34 118 THR A C 1
ATOM 906 O O . THR A 1 118 ? 13.040 2.023 -29.267 1.00 47.34 118 THR A O 1
ATOM 909 N N . GLY A 1 119 ? 12.246 3.848 -28.221 1.00 46.47 119 GLY A N 1
ATOM 910 C CA . GLY A 1 119 ? 13.530 4.499 -27.915 1.00 46.47 119 GLY A CA 1
ATOM 911 C C . GLY A 1 119 ? 14.283 3.926 -26.701 1.00 46.47 119 GLY A C 1
ATOM 912 O O . GLY A 1 119 ? 15.323 4.458 -26.335 1.00 46.47 119 GLY A O 1
ATOM 913 N N . TYR A 1 120 ? 13.807 2.833 -26.099 1.00 44.69 120 TYR A N 1
ATOM 914 C CA . TYR A 1 120 ? 14.552 2.025 -25.122 1.00 44.69 120 TYR A CA 1
ATOM 915 C C . TYR A 1 120 ? 15.073 0.740 -25.789 1.00 44.69 120 TYR A C 1
ATOM 917 O O . TYR A 1 120 ? 14.843 -0.373 -25.333 1.00 44.69 120 TYR A O 1
ATOM 925 N N . GLY A 1 121 ? 15.763 0.895 -26.920 1.00 45.47 121 GLY A N 1
ATOM 926 C CA . GLY A 1 121 ? 16.427 -0.186 -27.657 1.00 45.47 121 GLY A CA 1
ATOM 927 C C . GLY A 1 121 ? 17.805 -0.525 -27.089 1.00 45.47 121 GLY A C 1
ATOM 928 O O . GLY A 1 121 ? 18.786 -0.545 -27.824 1.00 45.47 121 GLY A O 1
ATOM 929 N N . GLY A 1 122 ? 17.897 -0.728 -25.776 1.00 41.94 122 GLY A N 1
ATOM 930 C CA . GLY A 1 122 ? 19.091 -1.269 -25.137 1.00 41.94 122 GLY A CA 1
ATOM 931 C C . GLY A 1 122 ? 18.901 -2.752 -24.869 1.00 41.94 122 GLY A C 1
ATOM 932 O O . GLY A 1 122 ? 18.685 -3.137 -23.724 1.00 41.94 122 GLY A O 1
ATOM 933 N N . THR A 1 123 ? 18.943 -3.594 -25.900 1.00 48.06 123 THR A N 1
ATOM 934 C CA . THR A 1 123 ? 19.134 -5.033 -25.693 1.00 48.06 123 THR A CA 1
ATOM 935 C C . THR A 1 123 ? 20.495 -5.209 -25.028 1.00 48.06 123 THR A C 1
ATOM 937 O O . THR A 1 123 ? 21.532 -4.928 -25.631 1.00 48.06 123 THR A O 1
ATOM 940 N N . LEU A 1 124 ? 20.511 -5.626 -23.759 1.00 48.44 124 LEU A N 1
ATOM 941 C CA . LEU A 1 124 ? 21.745 -6.108 -23.150 1.00 48.44 124 LEU A CA 1
ATOM 942 C C . LEU A 1 124 ? 22.195 -7.332 -23.969 1.00 48.44 124 LEU A C 1
ATOM 944 O O . LEU A 1 124 ? 21.365 -8.201 -24.254 1.00 48.44 124 LEU A O 1
ATOM 948 N N . PRO A 1 125 ? 23.472 -7.423 -24.380 1.00 45.19 125 PRO A N 1
ATOM 949 C CA . PRO A 1 125 ? 23.960 -8.584 -25.114 1.00 45.19 125 PRO A CA 1
ATOM 950 C C . PRO A 1 125 ? 23.656 -9.866 -24.324 1.00 45.19 125 PRO A C 1
ATOM 952 O O . PRO A 1 125 ? 24.132 -10.026 -23.201 1.00 45.19 125 PRO A O 1
ATOM 955 N N . GLY A 1 126 ? 22.831 -10.754 -24.889 1.00 51.88 126 GLY A N 1
ATOM 956 C CA . GLY A 1 126 ? 22.403 -12.003 -24.245 1.00 51.88 126 GLY A CA 1
ATOM 957 C C . GLY A 1 126 ? 21.020 -11.995 -23.575 1.00 51.88 126 GLY A C 1
ATOM 958 O O . GLY A 1 126 ? 20.635 -13.026 -23.030 1.00 51.88 126 GLY A O 1
ATOM 959 N N . THR A 1 127 ? 20.251 -10.897 -23.623 1.00 50.62 127 THR A N 1
ATOM 960 C CA . THR A 1 127 ? 18.859 -10.848 -23.111 1.00 50.62 127 THR A CA 1
ATOM 961 C C . THR A 1 127 ? 17.793 -10.753 -24.206 1.00 50.62 127 THR A C 1
ATOM 963 O O . THR A 1 127 ? 16.609 -10.565 -23.911 1.00 50.62 127 THR A O 1
ATOM 966 N N . GLU A 1 128 ? 18.193 -10.912 -25.469 1.00 55.78 128 GLU A N 1
ATOM 967 C CA . GLU A 1 128 ? 17.294 -10.978 -26.623 1.00 55.78 128 GLU A CA 1
ATOM 968 C C . GLU A 1 128 ? 16.214 -12.047 -26.388 1.00 55.78 128 GLU A C 1
ATOM 970 O O . GLU A 1 128 ? 16.505 -13.233 -26.273 1.00 55.78 128 GLU A O 1
ATOM 975 N N . GLY A 1 129 ? 14.956 -11.619 -26.255 1.00 54.78 129 GLY A N 1
ATOM 976 C CA . GLY A 1 129 ? 13.810 -12.517 -26.075 1.00 54.78 129 GLY A CA 1
ATOM 977 C C . GLY A 1 129 ? 13.527 -12.996 -24.644 1.00 54.78 129 GLY A C 1
ATOM 978 O O . GLY A 1 129 ? 12.434 -13.505 -24.411 1.00 54.78 129 GLY A O 1
ATOM 979 N N . PHE A 1 130 ? 14.411 -12.765 -23.661 1.00 54.78 130 PHE A N 1
ATOM 980 C CA . PHE A 1 130 ? 14.220 -13.275 -22.288 1.00 54.78 130 PHE A CA 1
ATOM 981 C C . PHE A 1 130 ? 12.894 -12.817 -21.661 1.00 54.78 130 PHE A C 1
ATOM 983 O O . PHE A 1 130 ? 12.150 -13.612 -21.087 1.00 54.78 130 PHE A O 1
ATOM 990 N N . TYR A 1 131 ? 12.570 -11.530 -21.805 1.00 53.19 131 TYR A N 1
ATOM 991 C CA . TYR A 1 131 ? 11.324 -10.977 -21.279 1.00 53.19 131 TYR A CA 1
ATOM 992 C C . TYR A 1 131 ? 10.111 -11.395 -22.111 1.00 53.19 131 TYR A C 1
ATOM 994 O O . TYR A 1 131 ? 9.066 -11.671 -21.536 1.00 53.19 131 TYR A O 1
ATOM 1002 N N . LEU A 1 132 ? 10.250 -11.516 -23.435 1.00 56.22 132 LEU A N 1
ATOM 1003 C CA . LEU A 1 132 ? 9.152 -11.897 -24.335 1.00 56.22 132 LEU A CA 1
ATOM 1004 C C . LEU A 1 132 ? 8.637 -13.313 -24.049 1.00 56.22 132 LEU A C 1
ATOM 1006 O O . LEU A 1 132 ? 7.445 -13.583 -24.195 1.00 56.22 132 LEU A O 1
ATOM 1010 N N . ASP A 1 133 ? 9.520 -14.202 -23.592 1.00 57.47 133 ASP A N 1
ATOM 1011 C CA . ASP A 1 133 ? 9.169 -15.580 -23.266 1.00 57.47 133 ASP A CA 1
ATOM 1012 C C . ASP A 1 133 ? 8.609 -15.794 -21.858 1.00 57.47 133 ASP A C 1
ATOM 1014 O O . ASP A 1 133 ? 8.091 -16.883 -21.577 1.00 57.47 133 ASP A O 1
ATOM 1018 N N . SER A 1 134 ? 8.667 -14.772 -20.997 1.00 59.34 134 SER A N 1
ATOM 1019 C CA . SER A 1 134 ? 8.110 -14.823 -19.646 1.00 59.34 134 SER A CA 1
ATOM 1020 C C . SER A 1 134 ? 6.610 -15.148 -19.687 1.00 59.34 134 SER A C 1
ATOM 1022 O O . SER A 1 134 ? 5.877 -14.511 -20.453 1.00 59.34 134 SER A O 1
ATOM 1024 N N . PRO A 1 135 ? 6.107 -16.062 -18.830 1.00 60.25 135 PRO A N 1
ATOM 1025 C CA . PRO A 1 135 ? 4.672 -16.305 -18.678 1.00 60.25 135 PRO A CA 1
ATOM 1026 C C . PRO A 1 135 ? 3.879 -15.014 -18.453 1.00 60.25 135 PRO A C 1
ATOM 1028 O O . PRO A 1 135 ? 2.770 -14.871 -18.958 1.00 60.25 135 PRO A O 1
ATOM 1031 N N . SER A 1 136 ? 4.479 -14.041 -17.760 1.00 57.59 136 SER A N 1
ATOM 1032 C CA . SER A 1 136 ? 3.889 -12.724 -17.545 1.00 57.59 136 SER A CA 1
ATOM 1033 C C . SER A 1 136 ? 3.705 -11.985 -18.874 1.00 57.59 136 SER A C 1
ATOM 1035 O O . SER A 1 136 ? 2.605 -11.532 -19.169 1.00 57.59 136 SER A O 1
ATOM 1037 N N . CYS A 1 137 ? 4.732 -11.922 -19.728 1.00 54.59 137 CYS A N 1
ATOM 1038 C CA . CYS A 1 137 ? 4.655 -11.249 -21.029 1.00 54.59 137 CYS A CA 1
ATOM 1039 C C . CYS A 1 137 ? 3.845 -12.017 -22.086 1.00 54.59 137 CYS A C 1
ATOM 1041 O O . CYS A 1 137 ? 3.390 -11.408 -23.048 1.00 54.59 137 CYS A O 1
ATOM 1043 N N . LYS A 1 138 ? 3.567 -13.309 -21.894 1.00 56.81 138 LYS A N 1
ATOM 1044 C CA . LYS A 1 138 ? 2.716 -14.115 -22.789 1.00 56.81 138 LYS A CA 1
ATOM 1045 C C . LYS A 1 138 ? 1.209 -13.948 -22.572 1.00 56.81 138 LYS A C 1
ATOM 1047 O O . LYS A 1 138 ? 0.450 -14.547 -23.320 1.00 56.81 138 LYS A O 1
ATOM 1052 N N . GLY A 1 139 ? 0.784 -13.136 -21.595 1.00 49.31 139 GLY A N 1
ATOM 1053 C CA . GLY A 1 139 ? -0.634 -12.978 -21.237 1.00 49.31 139 GLY A CA 1
ATOM 1054 C C . GLY A 1 139 ? -1.554 -12.715 -22.438 1.00 49.31 139 GLY A C 1
ATOM 1055 O O . GLY A 1 139 ? -1.306 -11.749 -23.175 1.00 49.31 139 GLY A O 1
ATOM 1056 N N . GLU A 1 140 ? -2.541 -13.607 -22.582 1.00 39.75 140 GLU A N 1
ATOM 1057 C CA . GLU A 1 140 ? -3.701 -13.586 -23.492 1.00 39.75 140 GLU A CA 1
ATOM 1058 C C . GLU A 1 140 ? -4.584 -12.343 -23.310 1.00 39.75 140 GLU A C 1
ATOM 1060 O O . GLU A 1 140 ? -4.649 -11.811 -22.175 1.00 39.75 140 GLU A O 1
#

Sequence (140 aa):
M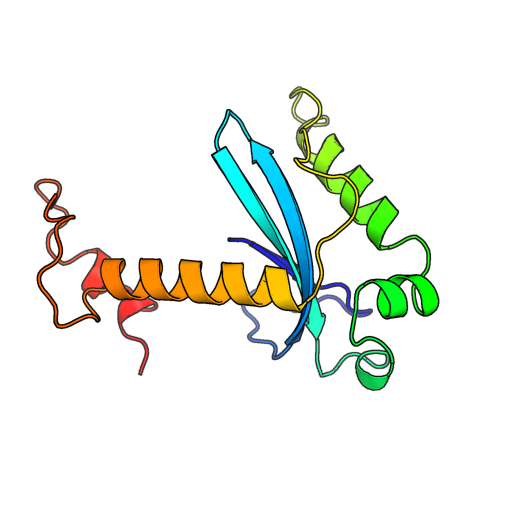DVMEVGSVPLEMGSITPCRVLGSMELIDEGETDHKIICISLSDPDASQIRSMEDLERVKPGTAARLVNWLKRYKTSDGKGENMLAQETPTTAREALDIIAETHQRWRMLCGKDNGTTGYGGTLPGTEGFYLDSPSCKGE

InterPro domains:
  IPR008162 Inorganic pyrophosphatase [PF00719] (1-108)
  IPR008162 Inorganic pyrophosphatase [PTHR10286] (1-112)
  IPR036649 Inorganic pyrophosphatase superfamily [G3DSA:3.90.80.10] (1-123)
  IPR036649 Inorganic pyrophosphatase superfamily [SSF50324] (1-113)

Foldseek 3Di:
DEEDEPAPDDDDPPDDFDWAWAFWWWWQDPNDTDIYTYIYGCPGPCRVQRRYPVSCCVVPNCPLVVVLVCQQCVCVVVVDHGIDTPDSDTGGSVVSVVVVVVVVVVLCVQLVVDPDDDPPPPDPVPCVCVSVPDPVSPDD

Organism: Trieres chinensis (NCBI:txid1514140)

Secondary structure (DSSP, 8-state):
-EEEE--SSPPPTT----EEEEEEEEEEETTEEEEEEEEEETTSTTTTT-SSHHHHHHHSTTHHHHHHHHHHHTTGGGTPPPPEES-SSPPPHHHHHHHHHHHHHHHHHHTT---S--S-----TT-TTTTTTSTTTT--